Protein AF-A0A142WYZ5-F1 (afdb_monomer)

pLDDT: mean 75.84, std 21.43, range [36.25, 96.88]

Mean predicted aligned error: 14.14 Å

Structure (mmCIF, N/CA/C/O backbone):
data_AF-A0A142WYZ5-F1
#
_entry.id   AF-A0A142WYZ5-F1
#
loop_
_atom_site.group_PDB
_atom_site.id
_atom_site.type_symbol
_atom_site.label_atom_id
_atom_site.label_alt_id
_atom_site.label_comp_id
_atom_site.label_asym_id
_atom_site.label_entity_id
_atom_site.label_seq_id
_atom_site.pdbx_PDB_ins_code
_atom_site.Cartn_x
_atom_site.Cartn_y
_atom_site.Cartn_z
_atom_site.occupancy
_atom_site.B_iso_or_equiv
_atom_site.auth_seq_id
_atom_site.auth_comp_id
_atom_site.auth_asym_id
_atom_site.auth_atom_id
_atom_site.pdbx_PDB_model_num
ATOM 1 N N . MET A 1 1 ? 71.899 2.264 -66.867 1.00 44.34 1 MET A N 1
ATOM 2 C CA . MET A 1 1 ? 72.581 3.020 -65.804 1.00 44.34 1 MET A CA 1
ATOM 3 C C . MET A 1 1 ? 71.822 4.326 -65.781 1.00 44.34 1 MET A C 1
ATOM 5 O O . MET A 1 1 ? 71.888 5.017 -66.786 1.00 44.34 1 MET A O 1
ATOM 9 N N . ASP A 1 2 ? 70.842 4.535 -64.908 1.00 42.56 2 ASP A N 1
ATOM 10 C CA . ASP A 1 2 ? 70.776 4.281 -63.455 1.00 42.56 2 ASP A CA 1
ATOM 11 C C . ASP A 1 2 ? 69.413 3.627 -63.085 1.00 42.56 2 ASP A C 1
ATOM 13 O O . ASP A 1 2 ? 68.404 3.955 -63.703 1.00 42.56 2 ASP A O 1
ATOM 17 N N . ASP A 1 3 ? 69.328 2.502 -62.364 1.00 41.81 3 ASP A N 1
ATOM 18 C CA . ASP A 1 3 ? 69.507 2.235 -60.914 1.00 41.81 3 ASP A CA 1
ATOM 19 C C . ASP A 1 3 ? 68.288 2.620 -60.035 1.00 41.81 3 ASP A C 1
ATOM 21 O O . ASP A 1 3 ? 68.175 3.727 -59.517 1.00 41.81 3 ASP A O 1
ATOM 25 N N . GLU A 1 4 ? 67.377 1.651 -59.854 1.00 49.25 4 GLU A N 1
ATOM 26 C CA . GLU A 1 4 ? 66.694 1.401 -58.571 1.00 49.25 4 GLU A CA 1
ATOM 27 C C . GLU A 1 4 ? 67.664 0.587 -57.699 1.00 49.25 4 GLU A C 1
ATOM 29 O O . GLU A 1 4 ? 68.285 -0.340 -58.231 1.00 49.25 4 GLU A O 1
ATOM 34 N N . PRO A 1 5 ? 67.780 0.847 -56.379 1.00 50.38 5 PRO A N 1
ATOM 35 C CA . PRO A 1 5 ? 66.979 0.036 -55.446 1.00 50.38 5 PRO A CA 1
ATOM 36 C C . PRO A 1 5 ? 66.677 0.683 -54.072 1.00 50.38 5 PRO A C 1
ATOM 38 O O . PRO A 1 5 ? 67.358 1.597 -53.612 1.00 50.38 5 PRO A O 1
ATOM 41 N N . GLY A 1 6 ? 65.760 0.065 -53.315 1.00 38.69 6 GLY A N 1
ATOM 42 C CA . GLY A 1 6 ? 66.040 -0.193 -51.894 1.00 38.69 6 GLY A CA 1
ATOM 43 C C . GLY A 1 6 ? 65.015 0.288 -50.870 1.00 38.69 6 GLY A C 1
ATOM 44 O O . GLY A 1 6 ? 65.108 1.375 -50.309 1.00 38.69 6 GLY A O 1
ATOM 45 N N . THR A 1 7 ? 64.117 -0.624 -50.522 1.00 45.12 7 THR A N 1
ATOM 46 C CA . THR A 1 7 ? 63.280 -0.677 -49.321 1.00 45.12 7 THR A CA 1
ATOM 47 C C . THR A 1 7 ? 64.064 -0.382 -48.034 1.00 45.12 7 THR A C 1
ATOM 49 O O . THR A 1 7 ? 65.045 -1.065 -47.747 1.00 45.12 7 THR A O 1
ATOM 52 N N . ARG A 1 8 ? 63.570 0.533 -47.187 1.00 43.47 8 ARG A N 1
ATOM 53 C CA . ARG A 1 8 ? 63.836 0.536 -45.735 1.00 43.47 8 ARG A CA 1
ATOM 54 C C . ARG A 1 8 ? 62.662 1.134 -44.959 1.00 43.47 8 ARG A C 1
ATOM 56 O O . ARG A 1 8 ? 62.531 2.340 -44.795 1.00 43.47 8 ARG A O 1
ATOM 63 N N . THR A 1 9 ? 61.817 0.238 -44.469 1.00 49.19 9 THR A N 1
ATOM 64 C CA . THR A 1 9 ? 60.880 0.455 -43.366 1.00 49.19 9 THR A CA 1
ATOM 65 C C . THR A 1 9 ? 61.662 0.542 -42.051 1.00 49.19 9 THR A C 1
ATOM 67 O O . THR A 1 9 ? 62.479 -0.345 -41.797 1.00 49.19 9 THR A O 1
ATOM 70 N N . PRO A 1 10 ? 61.397 1.514 -41.166 1.00 46.28 10 PRO A N 1
ATOM 71 C CA . PRO A 1 10 ? 61.631 1.339 -39.744 1.00 46.28 10 PRO A CA 1
ATOM 72 C C . PRO A 1 10 ? 60.346 0.850 -39.065 1.00 46.28 10 PRO A C 1
ATOM 74 O O . PRO A 1 10 ? 59.264 1.415 -39.227 1.00 46.28 10 PRO A O 1
ATOM 77 N N . ALA A 1 11 ? 60.492 -0.255 -38.342 1.00 42.78 11 ALA A N 1
ATOM 78 C CA . ALA A 1 11 ? 59.472 -0.870 -37.516 1.00 42.78 11 ALA A CA 1
ATOM 79 C C . ALA A 1 11 ? 59.295 -0.127 -36.181 1.00 42.78 11 ALA A C 1
ATOM 81 O O . ALA A 1 11 ? 60.265 0.367 -35.619 1.00 42.78 11 ALA A O 1
ATOM 82 N N . ALA A 1 12 ? 58.048 -0.172 -35.702 1.00 46.56 12 ALA A N 1
ATOM 83 C CA . ALA A 1 12 ? 57.601 -0.254 -34.311 1.00 46.56 12 ALA A CA 1
ATOM 84 C C . ALA A 1 12 ? 58.156 0.747 -33.279 1.00 46.56 12 ALA A C 1
ATOM 86 O O . ALA A 1 12 ? 59.286 0.617 -32.831 1.00 46.56 12 ALA A O 1
ATOM 87 N N . ASP A 1 13 ? 57.260 1.571 -32.728 1.00 38.44 13 ASP A N 1
ATOM 88 C CA . ASP A 1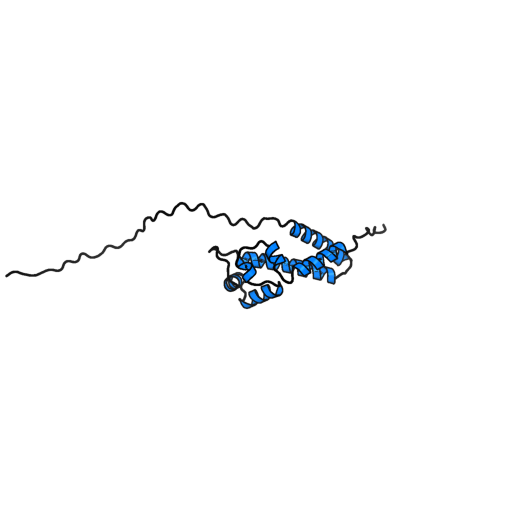 13 ? 57.039 1.534 -31.280 1.00 38.44 13 ASP A CA 1
ATOM 89 C C . ASP A 1 13 ? 55.575 1.870 -30.942 1.00 38.44 13 ASP A C 1
ATOM 91 O O . ASP A 1 13 ? 54.912 2.654 -31.624 1.00 38.44 13 ASP A O 1
ATOM 95 N N . ARG A 1 14 ? 55.044 1.177 -29.938 1.00 50.50 14 ARG A N 1
ATOM 96 C CA . ARG A 1 14 ? 53.673 1.254 -29.432 1.00 50.50 14 ARG A CA 1
ATOM 97 C C . ARG A 1 14 ? 53.744 2.008 -28.112 1.00 50.50 14 ARG A C 1
ATOM 99 O O . ARG A 1 14 ? 54.416 1.497 -27.232 1.00 50.50 14 ARG A O 1
ATOM 106 N N . LEU A 1 15 ? 52.944 3.052 -27.894 1.00 36.25 15 LEU A N 1
ATOM 107 C CA . LEU A 1 15 ? 52.151 3.174 -26.660 1.00 36.25 15 LEU A CA 1
ATOM 108 C C . LEU A 1 15 ? 51.226 4.393 -26.673 1.00 36.25 15 LEU A C 1
ATOM 110 O O . LEU A 1 15 ? 51.580 5.469 -27.142 1.00 36.25 15 LEU A O 1
ATOM 114 N N . SER A 1 16 ? 50.044 4.171 -26.102 1.00 37.47 16 SER A N 1
ATOM 115 C CA . SER A 1 16 ? 49.046 5.145 -25.674 1.00 37.47 16 SER A CA 1
ATOM 116 C C . SER A 1 16 ? 49.634 6.345 -24.936 1.00 37.47 16 SER A C 1
ATOM 118 O O . SER A 1 16 ? 50.555 6.181 -24.141 1.00 37.47 16 SER A O 1
ATOM 120 N N . THR A 1 17 ? 48.967 7.493 -25.031 1.00 39.56 17 THR A N 1
ATOM 121 C CA . THR A 1 17 ? 48.265 8.093 -23.881 1.00 39.56 17 THR A CA 1
ATOM 122 C C . THR A 1 17 ? 47.294 9.154 -24.389 1.00 39.56 17 THR A C 1
ATOM 124 O O . THR A 1 17 ? 47.652 10.028 -25.172 1.00 39.56 17 THR A O 1
ATOM 127 N N . MET A 1 18 ? 46.036 8.987 -23.982 1.00 44.38 18 MET A N 1
ATOM 128 C CA . MET A 1 18 ? 44.961 9.961 -24.107 1.00 44.38 18 MET A CA 1
ATOM 129 C C . MET A 1 18 ? 45.262 11.163 -23.207 1.00 44.38 18 MET A C 1
ATOM 131 O O . MET A 1 18 ? 45.490 10.982 -22.018 1.00 44.38 18 MET A O 1
ATOM 135 N N . GLU A 1 19 ? 45.180 12.360 -23.767 1.00 39.00 19 GLU A N 1
ATOM 136 C CA . GLU A 1 19 ? 45.010 13.645 -23.082 1.00 39.00 19 GLU A CA 1
ATOM 137 C C . GLU A 1 19 ? 44.337 14.569 -24.101 1.00 39.00 19 GLU A C 1
ATOM 139 O O . GLU A 1 19 ? 44.638 14.483 -25.288 1.00 39.00 19 GLU A O 1
ATOM 144 N N . SER A 1 20 ? 43.432 15.481 -23.799 1.00 42.41 20 SER A N 1
ATOM 145 C CA . SER A 1 20 ? 42.715 15.868 -22.591 1.00 42.41 20 SER A CA 1
ATOM 146 C C . SER A 1 20 ? 41.613 16.747 -23.186 1.00 42.41 20 SER A C 1
ATOM 148 O O . SER A 1 20 ? 41.882 17.889 -23.550 1.00 42.41 20 SER A O 1
ATOM 150 N N . ASP A 1 21 ? 40.428 16.184 -23.444 1.00 39.69 21 ASP A N 1
ATOM 151 C CA . ASP A 1 21 ? 39.284 17.006 -23.850 1.00 39.69 21 ASP A CA 1
ATOM 152 C C . ASP A 1 21 ? 38.688 17.607 -22.577 1.00 39.69 21 ASP A C 1
ATOM 154 O O . ASP A 1 21 ? 38.324 16.889 -21.640 1.00 39.69 21 ASP A O 1
ATOM 158 N N . ASP A 1 22 ? 38.724 18.933 -22.543 1.00 44.94 22 ASP A N 1
ATOM 159 C CA . ASP A 1 22 ? 38.331 19.841 -21.475 1.00 44.94 22 ASP A CA 1
ATOM 160 C C . ASP A 1 22 ? 36.871 19.586 -21.071 1.00 44.94 22 ASP A C 1
ATOM 162 O O . ASP A 1 22 ? 35.920 20.191 -21.567 1.00 44.94 22 ASP A O 1
ATOM 166 N N . ALA A 1 23 ? 36.676 18.619 -20.174 1.00 42.66 23 ALA A N 1
ATOM 167 C CA . ALA A 1 23 ? 35.405 18.390 -19.523 1.00 42.66 23 ALA A CA 1
ATOM 168 C C . ALA A 1 23 ? 35.168 19.560 -18.568 1.00 42.66 23 ALA A C 1
ATOM 170 O O . ALA A 1 23 ? 35.642 19.556 -17.429 1.00 42.66 23 ALA A O 1
ATOM 171 N N . ALA A 1 24 ? 34.435 20.560 -19.065 1.00 41.16 24 ALA A N 1
ATOM 172 C CA . ALA A 1 24 ? 33.795 21.596 -18.274 1.00 41.16 24 ALA A CA 1
ATOM 173 C C . ALA A 1 24 ? 33.360 21.008 -16.927 1.00 41.16 24 ALA A C 1
ATOM 175 O O . ALA A 1 24 ? 32.663 19.990 -16.904 1.00 41.16 24 ALA A O 1
ATOM 176 N N . LEU A 1 25 ? 33.816 21.628 -15.832 1.00 44.00 25 LEU A N 1
ATOM 177 C CA . LEU A 1 25 ? 33.463 21.277 -14.460 1.00 44.00 25 LEU A CA 1
ATOM 178 C C . LEU A 1 25 ? 31.938 21.193 -14.329 1.00 44.00 25 LEU A C 1
ATOM 180 O O . LEU A 1 25 ? 31.261 22.178 -14.042 1.00 44.00 25 LEU A O 1
ATOM 184 N N . ALA A 1 26 ? 31.399 19.999 -14.556 1.00 48.00 26 ALA A N 1
ATOM 185 C CA . ALA A 1 26 ? 30.045 19.666 -14.199 1.00 48.00 26 ALA A CA 1
ATOM 186 C C . ALA A 1 26 ? 30.009 19.707 -12.675 1.00 48.00 26 ALA A C 1
ATOM 188 O O . ALA A 1 26 ? 30.720 18.953 -12.005 1.00 48.00 26 ALA A O 1
ATOM 189 N N . GLU A 1 27 ? 29.218 20.638 -12.149 1.00 46.94 27 GLU A N 1
ATOM 190 C CA . GLU A 1 27 ? 28.888 20.718 -10.734 1.00 46.94 27 GLU A CA 1
ATOM 191 C C . GLU A 1 27 ? 28.599 19.309 -10.192 1.00 46.94 27 GLU A C 1
ATOM 193 O O . GLU A 1 27 ? 28.005 18.488 -10.910 1.00 46.94 27 GLU A O 1
ATOM 198 N N . PRO A 1 28 ? 29.032 18.985 -8.956 1.00 41.69 28 PRO A N 1
ATOM 199 C CA . PRO A 1 28 ? 28.786 17.671 -8.388 1.00 41.69 28 PRO A CA 1
ATOM 200 C C . PRO A 1 28 ? 27.290 17.382 -8.515 1.00 41.69 28 PRO A C 1
ATOM 202 O O . PRO A 1 28 ? 26.467 18.217 -8.127 1.00 41.69 28 PRO A O 1
ATOM 205 N N . PRO A 1 29 ? 26.912 16.246 -9.120 1.00 44.00 29 PRO A N 1
ATOM 206 C CA . PRO A 1 29 ? 25.524 16.010 -9.438 1.00 44.00 29 PRO A CA 1
ATOM 207 C C . PRO A 1 29 ? 24.728 16.019 -8.150 1.00 44.00 29 PRO A C 1
ATOM 209 O O . PRO A 1 29 ? 25.131 15.350 -7.198 1.00 44.00 29 PRO A O 1
ATOM 212 N N . ALA A 1 30 ? 23.620 16.766 -8.159 1.00 44.69 30 ALA A N 1
ATOM 213 C CA . ALA A 1 30 ? 22.656 16.815 -7.076 1.00 44.69 30 ALA A CA 1
ATOM 214 C C . ALA A 1 30 ? 22.539 15.423 -6.456 1.00 44.69 30 ALA A C 1
ATOM 216 O O . ALA A 1 30 ? 22.054 14.482 -7.094 1.00 44.69 30 ALA A O 1
ATOM 217 N N . THR A 1 31 ? 23.076 15.289 -5.240 1.00 38.50 31 THR A N 1
ATOM 218 C CA . THR A 1 31 ? 22.851 14.140 -4.379 1.00 38.50 31 THR A CA 1
ATOM 219 C C . THR A 1 31 ? 21.363 13.881 -4.469 1.00 38.50 31 THR A C 1
ATOM 221 O O . THR A 1 31 ? 20.584 14.781 -4.155 1.00 38.50 31 THR A O 1
ATOM 224 N N . PHE A 1 32 ? 20.968 12.715 -4.986 1.00 43.50 32 PHE A N 1
ATOM 225 C CA . PHE A 1 32 ? 19.581 12.280 -4.941 1.00 43.50 32 PHE A CA 1
ATOM 226 C C . PHE A 1 32 ? 19.241 12.274 -3.458 1.00 43.50 32 PHE A C 1
ATOM 228 O O . PHE A 1 32 ? 19.608 11.348 -2.730 1.00 43.50 32 PHE A O 1
ATOM 235 N N . ALA A 1 33 ? 18.666 13.378 -2.985 1.00 37.16 33 ALA A N 1
ATOM 236 C CA . ALA A 1 33 ? 18.223 13.472 -1.623 1.00 37.16 33 ALA A CA 1
ATOM 237 C C . ALA A 1 33 ? 17.284 12.275 -1.463 1.00 37.16 33 ALA A C 1
ATOM 239 O O . ALA A 1 33 ? 16.442 12.053 -2.349 1.00 37.16 33 ALA A O 1
ATOM 240 N N . PRO A 1 34 ? 17.429 11.454 -0.406 1.00 40.31 34 PRO A N 1
ATOM 241 C CA . PRO A 1 34 ? 16.350 10.542 -0.069 1.00 40.31 34 PRO A CA 1
ATOM 242 C C . PRO A 1 34 ? 15.079 11.386 -0.112 1.00 40.31 34 PRO A C 1
ATOM 244 O O . PRO A 1 34 ? 15.110 12.530 0.343 1.00 40.31 34 PRO A O 1
ATOM 247 N N . SER A 1 35 ? 14.012 10.892 -0.742 1.00 46.84 35 SER A N 1
ATOM 248 C CA . SER A 1 35 ? 12.714 11.560 -0.686 1.00 46.84 35 SER A CA 1
ATOM 249 C C . SER A 1 35 ? 12.303 11.599 0.791 1.00 46.84 35 SER A C 1
ATOM 251 O O . SER A 1 35 ? 11.733 10.653 1.332 1.00 46.84 35 SER A O 1
ATOM 253 N N . ALA A 1 36 ? 12.775 12.658 1.439 1.00 46.03 36 ALA A N 1
ATOM 254 C CA . ALA A 1 36 ? 12.696 13.039 2.835 1.00 46.03 36 ALA A CA 1
ATOM 255 C C . ALA A 1 36 ? 11.842 14.305 2.937 1.00 46.03 36 ALA A C 1
ATOM 257 O O . ALA A 1 36 ? 11.911 15.043 3.915 1.00 46.03 36 ALA A O 1
ATOM 258 N N . ALA A 1 37 ? 10.998 14.548 1.929 1.00 51.06 37 ALA A N 1
ATOM 259 C CA . ALA A 1 37 ? 9.707 15.117 2.232 1.00 51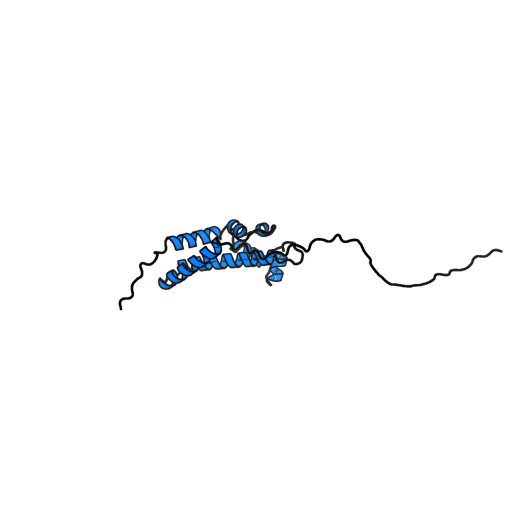.06 37 ALA A CA 1
ATOM 260 C C . ALA A 1 37 ? 9.023 14.068 3.113 1.00 51.06 37 ALA A C 1
ATOM 262 O O . ALA A 1 37 ? 8.493 13.079 2.609 1.00 51.06 37 ALA A O 1
ATOM 263 N N . ALA A 1 38 ? 9.165 14.221 4.433 1.00 56.81 38 ALA A N 1
ATOM 264 C CA . ALA A 1 38 ? 8.279 13.566 5.372 1.00 56.81 38 ALA A CA 1
ATOM 265 C C . ALA A 1 38 ? 6.869 13.856 4.865 1.00 56.81 38 ALA A C 1
ATOM 267 O O . ALA A 1 38 ? 6.533 15.009 4.595 1.00 56.81 38 ALA A O 1
ATOM 268 N N . GLU A 1 39 ? 6.100 12.812 4.607 1.00 73.81 39 GLU A N 1
ATOM 269 C CA . GLU A 1 39 ? 4.712 12.953 4.218 1.00 73.81 39 GLU A CA 1
ATOM 270 C C . GLU A 1 39 ? 3.922 12.938 5.520 1.00 73.81 39 GLU A C 1
ATOM 272 O O . GLU A 1 39 ? 3.582 11.857 5.992 1.00 73.81 39 GLU A O 1
ATOM 277 N N . PRO A 1 40 ? 3.657 14.100 6.152 1.00 81.50 40 PRO A N 1
ATOM 278 C CA . PRO A 1 40 ? 3.094 14.134 7.502 1.00 81.50 40 PRO A CA 1
ATOM 279 C C . PRO A 1 40 ? 1.749 13.409 7.568 1.00 81.50 40 PRO A C 1
ATOM 281 O O . PRO A 1 40 ? 1.416 12.802 8.578 1.00 81.50 40 PRO A O 1
ATOM 284 N N . TRP A 1 41 ? 1.001 13.410 6.461 1.00 85.56 41 TRP A N 1
ATOM 285 C CA . TRP A 1 41 ? -0.250 12.672 6.337 1.00 85.56 41 TRP A CA 1
ATOM 286 C C . TRP A 1 41 ? -0.063 11.154 6.474 1.00 85.56 41 TRP A C 1
ATOM 288 O O . TRP A 1 41 ? -0.962 10.487 6.980 1.00 85.56 41 TRP A O 1
ATOM 298 N N . LEU A 1 42 ? 1.070 10.609 6.019 1.00 87.38 42 LEU A N 1
ATOM 299 C CA . LEU A 1 42 ? 1.387 9.186 6.098 1.00 87.38 42 LEU A CA 1
ATOM 300 C C . LEU A 1 42 ? 1.748 8.809 7.534 1.00 87.38 42 LEU A C 1
ATOM 302 O O . LEU A 1 42 ? 1.239 7.812 8.035 1.00 87.38 42 LEU A O 1
ATOM 306 N N . ASP A 1 43 ? 2.557 9.628 8.205 1.00 87.25 43 ASP A N 1
ATOM 307 C CA . ASP A 1 43 ? 2.928 9.407 9.607 1.00 87.25 43 ASP A CA 1
ATOM 308 C C . ASP A 1 43 ? 1.694 9.448 10.519 1.00 87.25 43 ASP A C 1
ATOM 310 O O . ASP A 1 43 ? 1.506 8.557 11.351 1.00 87.25 43 ASP A O 1
ATOM 314 N N . THR A 1 44 ? 0.810 10.436 10.324 1.00 89.44 44 THR A N 1
ATOM 315 C CA . THR A 1 44 ? -0.478 10.502 11.029 1.00 89.44 44 THR A CA 1
ATOM 316 C C . THR A 1 44 ? -1.333 9.275 10.728 1.00 89.44 44 THR A C 1
ATOM 318 O O . THR A 1 44 ? -1.778 8.610 11.655 1.00 89.44 44 THR A O 1
ATOM 321 N N . LEU A 1 45 ? -1.503 8.915 9.449 1.00 90.81 45 LEU A N 1
ATOM 322 C CA . LEU A 1 45 ? -2.303 7.753 9.060 1.00 90.81 45 LEU A CA 1
ATOM 323 C C . LEU A 1 45 ? -1.788 6.461 9.701 1.00 90.81 45 LEU A C 1
ATOM 325 O O . LEU A 1 45 ? -2.591 5.676 10.195 1.00 90.81 45 LEU A O 1
ATOM 329 N N . LEU A 1 46 ? -0.476 6.224 9.691 1.00 91.88 46 LEU A N 1
ATOM 330 C CA . LEU A 1 46 ? 0.120 5.025 10.281 1.00 91.88 46 LEU A CA 1
ATOM 331 C C . LEU A 1 46 ? -0.028 5.011 11.805 1.00 91.88 46 LEU A C 1
ATOM 333 O O . LEU A 1 46 ? -0.352 3.969 12.367 1.00 91.88 46 LEU A O 1
ATOM 337 N N . THR A 1 47 ? 0.143 6.161 12.460 1.00 92.81 47 THR A N 1
ATOM 338 C CA . THR A 1 47 ? -0.051 6.294 13.913 1.00 92.81 47 THR A CA 1
ATOM 339 C C . THR A 1 47 ? -1.498 5.998 14.308 1.00 92.81 47 THR A C 1
ATOM 341 O O . THR A 1 47 ? -1.744 5.176 15.189 1.00 92.81 47 THR A O 1
ATOM 344 N N . ASP A 1 48 ? -2.462 6.609 13.617 1.00 91.81 48 ASP A N 1
ATOM 345 C CA . ASP A 1 48 ? -3.888 6.406 13.884 1.00 91.81 48 ASP A CA 1
ATOM 346 C C . ASP A 1 48 ? -4.318 4.968 13.562 1.00 91.81 48 ASP A C 1
ATOM 348 O O . ASP A 1 48 ? -5.121 4.376 14.283 1.00 91.81 48 ASP A O 1
ATOM 352 N N . SER A 1 49 ? -3.748 4.375 12.507 1.00 91.31 49 SER A N 1
ATOM 353 C CA . SER A 1 49 ? -4.002 2.979 12.137 1.00 91.31 49 SER A CA 1
ATOM 354 C C . SER A 1 49 ? -3.466 2.001 13.177 1.00 91.31 49 SER A C 1
ATOM 356 O O . SER A 1 49 ? -4.121 0.997 13.429 1.00 91.31 49 SER A O 1
ATOM 358 N N . GLN A 1 50 ? -2.321 2.291 13.805 1.00 93.56 50 GLN A N 1
ATOM 359 C CA . GLN A 1 50 ? -1.791 1.467 14.894 1.00 93.56 50 GLN A CA 1
ATOM 360 C C . GLN A 1 50 ? -2.713 1.513 16.117 1.00 93.56 50 GLN A C 1
ATOM 362 O O . GLN A 1 50 ? -3.055 0.476 16.676 1.00 93.56 50 GLN A O 1
ATOM 367 N N . ALA A 1 51 ? -3.172 2.707 16.503 1.00 91.50 51 ALA A N 1
ATOM 368 C CA . ALA A 1 51 ? -4.114 2.853 17.612 1.00 91.50 51 ALA A CA 1
ATOM 369 C C . ALA A 1 51 ? -5.453 2.150 17.324 1.00 91.50 51 ALA A C 1
ATOM 371 O O . ALA A 1 51 ? -6.047 1.535 18.212 1.00 91.50 51 ALA A O 1
ATOM 372 N N . LEU A 1 52 ? -5.931 2.225 16.078 1.00 92.62 52 LEU A N 1
ATOM 373 C CA . LEU A 1 52 ? -7.109 1.492 15.626 1.00 92.62 52 LEU A CA 1
ATOM 374 C C . LEU A 1 52 ? -6.892 -0.025 15.678 1.00 92.62 52 LEU A C 1
ATOM 376 O O . LEU A 1 52 ? -7.786 -0.736 16.127 1.00 92.62 52 LEU A O 1
ATOM 380 N N . GLU A 1 53 ? -5.736 -0.514 15.228 1.00 94.38 53 GLU A N 1
ATOM 381 C CA . GLU A 1 53 ? -5.385 -1.935 15.253 1.00 94.38 53 GLU A CA 1
ATOM 382 C C . GLU A 1 53 ? -5.436 -2.487 16.680 1.00 94.38 53 GLU A C 1
ATOM 384 O O . GLU A 1 53 ? -6.106 -3.492 16.912 1.00 94.38 53 GLU A O 1
ATOM 389 N N . ASP A 1 54 ? -4.819 -1.796 17.642 1.00 93.12 54 ASP A N 1
ATOM 390 C CA . ASP A 1 54 ? -4.833 -2.198 19.052 1.00 93.12 54 ASP A CA 1
ATOM 391 C C . ASP A 1 54 ? -6.275 -2.294 19.585 1.00 93.12 54 ASP A C 1
ATOM 393 O O . ASP A 1 54 ? -6.670 -3.298 20.183 1.00 93.12 54 ASP A O 1
ATOM 397 N N . MET A 1 55 ? -7.110 -1.287 19.294 1.00 90.81 55 MET A N 1
ATOM 398 C CA . MET A 1 55 ? -8.529 -1.302 19.671 1.00 90.81 55 MET A CA 1
ATOM 399 C C . MET A 1 55 ? -9.323 -2.421 18.984 1.00 90.81 55 MET A C 1
ATOM 401 O O . MET A 1 55 ? -10.255 -2.965 19.582 1.00 90.81 55 MET A O 1
ATOM 405 N N . ALA A 1 56 ? -9.011 -2.731 17.726 1.00 91.62 56 ALA A N 1
ATOM 406 C CA . ALA A 1 56 ? -9.678 -3.777 16.961 1.00 91.62 56 ALA A CA 1
ATOM 407 C C . ALA A 1 56 ? -9.319 -5.170 17.488 1.00 91.62 56 ALA A C 1
ATOM 409 O O . ALA A 1 56 ? -10.207 -6.007 17.664 1.00 91.62 56 ALA A O 1
ATOM 410 N N . ILE A 1 57 ? -8.047 -5.391 17.836 1.00 93.12 57 ILE A N 1
ATOM 411 C CA . ILE A 1 57 ? -7.571 -6.618 18.485 1.00 93.12 57 ILE A CA 1
ATOM 412 C C . ILE A 1 57 ? -8.276 -6.818 19.829 1.00 93.12 57 ILE A C 1
ATOM 414 O O . ILE A 1 57 ? -8.834 -7.891 20.065 1.00 93.12 57 ILE A O 1
ATOM 418 N N . ASP A 1 58 ? -8.332 -5.782 20.673 1.00 92.44 58 ASP A N 1
ATOM 419 C CA . ASP A 1 58 ? -8.995 -5.841 21.985 1.00 92.44 58 ASP A CA 1
ATOM 420 C C . ASP A 1 58 ? -10.484 -6.216 21.888 1.00 92.44 58 ASP A C 1
ATOM 422 O O . ASP A 1 58 ? -11.054 -6.809 22.809 1.00 92.44 58 ASP A O 1
ATOM 426 N N . ARG A 1 59 ? -11.129 -5.876 20.768 1.00 90.75 59 ARG A N 1
ATOM 427 C CA . ARG A 1 59 ? -12.548 -6.154 20.501 1.00 90.75 59 ARG A CA 1
ATOM 428 C C . ARG A 1 59 ? -12.790 -7.428 19.694 1.00 90.75 59 ARG A C 1
ATOM 430 O O . ARG A 1 59 ? -13.946 -7.821 19.545 1.00 90.75 59 ARG A O 1
ATOM 437 N N . GLY A 1 60 ? -11.738 -8.071 19.189 1.00 92.06 60 GLY A N 1
ATOM 438 C CA . GLY A 1 60 ? -11.844 -9.226 18.297 1.00 92.06 60 GLY A CA 1
ATOM 439 C C . GLY A 1 60 ? -12.410 -8.892 16.911 1.00 92.06 60 GLY A C 1
ATOM 440 O O . GLY A 1 60 ? -12.996 -9.763 16.269 1.00 92.06 60 GLY A O 1
ATOM 441 N N . ASP A 1 61 ? -12.265 -7.650 16.447 1.00 92.94 61 ASP A N 1
ATOM 442 C CA . ASP A 1 61 ? -12.705 -7.210 15.121 1.00 92.94 61 ASP A CA 1
ATOM 443 C C . ASP A 1 61 ? -11.643 -7.535 14.065 1.00 92.94 61 ASP A C 1
ATOM 445 O O . ASP A 1 61 ? -10.756 -6.741 13.743 1.00 92.94 61 ASP A O 1
ATOM 449 N N . VAL A 1 62 ? -11.735 -8.752 13.538 1.00 94.56 62 VAL A N 1
ATOM 450 C CA . VAL A 1 62 ? -10.790 -9.274 12.545 1.00 94.56 62 VAL A CA 1
ATOM 451 C C . VAL A 1 62 ? -10.846 -8.480 11.235 1.00 94.56 62 VAL A C 1
ATOM 453 O O . VAL A 1 62 ? -9.808 -8.269 10.613 1.00 94.56 62 VAL A O 1
ATOM 456 N N . GLU A 1 63 ? -12.019 -7.984 10.825 1.00 94.31 63 GLU A N 1
ATOM 457 C CA . GLU A 1 63 ? -12.160 -7.274 9.546 1.00 94.31 63 GLU A CA 1
ATOM 458 C C . GLU A 1 63 ? -11.443 -5.914 9.569 1.00 94.31 63 GLU A C 1
ATOM 460 O O . GLU A 1 63 ? -10.817 -5.510 8.578 1.00 94.31 63 GLU A O 1
ATOM 465 N N . ALA A 1 64 ? -11.505 -5.202 10.698 1.00 93.38 64 ALA A N 1
ATOM 466 C CA . ALA A 1 64 ? -10.766 -3.958 10.874 1.00 93.38 64 ALA A CA 1
ATOM 467 C C . ALA A 1 64 ? -9.249 -4.197 10.814 1.00 93.38 64 ALA A C 1
ATOM 469 O O . ALA A 1 64 ? -8.557 -3.497 10.071 1.00 93.38 64 ALA A O 1
ATOM 470 N N . VAL A 1 65 ? -8.747 -5.226 11.507 1.00 94.50 65 VAL A N 1
ATOM 471 C CA . VAL A 1 65 ? -7.322 -5.606 11.479 1.00 94.50 65 VAL A CA 1
ATOM 472 C C . VAL A 1 65 ? -6.872 -5.953 10.058 1.00 94.50 65 VAL A C 1
ATOM 474 O O . VAL A 1 65 ? -5.883 -5.406 9.570 1.00 94.50 65 VAL A O 1
ATOM 477 N N . GLU A 1 66 ? -7.629 -6.791 9.344 1.00 96.25 66 GLU A N 1
ATOM 478 C CA . GLU A 1 66 ? -7.320 -7.158 7.957 1.00 96.25 66 GLU A CA 1
ATOM 479 C C . GLU A 1 66 ? -7.292 -5.938 7.029 1.00 96.25 66 GLU A C 1
ATOM 481 O O . GLU A 1 66 ? -6.411 -5.819 6.173 1.00 96.25 66 GLU A O 1
ATOM 486 N N . SER A 1 67 ? -8.224 -4.999 7.216 1.00 95.88 67 SER A N 1
ATOM 487 C CA . SER A 1 67 ? -8.286 -3.768 6.422 1.00 95.88 67 SER A CA 1
ATOM 488 C C . SER A 1 67 ? -7.050 -2.885 6.645 1.00 95.88 67 SER A C 1
ATOM 490 O O . SER A 1 67 ? -6.505 -2.336 5.682 1.00 95.88 67 SER A O 1
ATOM 492 N N . ILE A 1 68 ? -6.575 -2.787 7.891 1.00 95.88 68 ILE A N 1
ATOM 493 C CA . ILE A 1 68 ? -5.358 -2.047 8.254 1.00 95.88 68 ILE A CA 1
ATOM 494 C C . ILE A 1 68 ? -4.128 -2.722 7.649 1.00 95.88 68 ILE A C 1
ATOM 496 O O . ILE A 1 68 ? -3.342 -2.068 6.960 1.00 95.88 68 ILE A O 1
ATOM 500 N N . HIS A 1 69 ? -3.977 -4.035 7.838 1.00 96.56 69 HIS A N 1
ATOM 501 C CA . HIS A 1 69 ? -2.841 -4.793 7.305 1.00 96.56 69 HIS A CA 1
ATOM 502 C C . HIS A 1 69 ? -2.765 -4.705 5.790 1.00 96.56 69 HIS A C 1
ATOM 504 O O . HIS A 1 69 ? -1.692 -4.447 5.243 1.00 96.56 69 HIS A O 1
ATOM 510 N N . ALA A 1 70 ? -3.897 -4.864 5.104 1.00 95.56 70 ALA A N 1
ATOM 511 C CA . ALA A 1 70 ? -3.954 -4.757 3.656 1.00 95.56 70 ALA A CA 1
ATOM 512 C C . ALA A 1 70 ? -3.470 -3.375 3.182 1.00 95.56 70 ALA A C 1
ATOM 514 O O . ALA A 1 70 ? -2.662 -3.293 2.253 1.00 95.56 70 ALA A O 1
ATOM 515 N N . MET A 1 71 ? -3.903 -2.296 3.847 1.00 96.88 71 MET A N 1
ATOM 516 C CA . MET A 1 71 ? -3.452 -0.938 3.538 1.00 96.88 71 MET A CA 1
ATOM 517 C C . MET A 1 71 ? -1.944 -0.767 3.786 1.00 96.88 71 MET A C 1
ATOM 519 O O . MET A 1 71 ? -1.226 -0.310 2.896 1.00 96.88 71 MET A O 1
ATOM 523 N N . VAL A 1 72 ? -1.444 -1.150 4.965 1.00 95.25 72 VAL A N 1
ATOM 524 C CA . VAL A 1 72 ? -0.026 -0.994 5.339 1.00 95.25 72 VAL A CA 1
ATOM 525 C C . VAL A 1 72 ? 0.881 -1.786 4.398 1.00 95.25 72 VAL A C 1
ATOM 527 O O . VAL A 1 72 ? 1.875 -1.255 3.896 1.00 95.25 72 VAL A O 1
ATOM 530 N N . ILE A 1 73 ? 0.520 -3.035 4.094 1.00 94.38 73 ILE A N 1
ATOM 531 C CA . ILE A 1 73 ? 1.260 -3.870 3.145 1.00 94.38 73 ILE A CA 1
ATOM 532 C C . ILE A 1 73 ? 1.296 -3.193 1.773 1.00 94.38 73 ILE A C 1
ATOM 534 O O . ILE A 1 73 ? 2.375 -3.088 1.189 1.00 94.38 73 ILE A O 1
ATOM 538 N N . ALA A 1 74 ? 0.167 -2.692 1.265 1.00 94.94 74 ALA A N 1
ATOM 539 C CA . ALA A 1 74 ? 0.131 -2.019 -0.031 1.00 94.94 74 ALA A CA 1
ATOM 540 C C . ALA A 1 74 ? 1.063 -0.792 -0.074 1.00 94.94 74 ALA A C 1
ATOM 542 O O . ALA A 1 74 ? 1.864 -0.661 -1.003 1.00 94.94 74 ALA A O 1
ATOM 543 N N . LEU A 1 75 ? 1.038 0.055 0.961 1.00 94.25 75 LEU A N 1
ATOM 544 C CA . LEU A 1 75 ? 1.913 1.230 1.079 1.00 94.25 75 LEU A CA 1
ATOM 545 C C . LEU A 1 75 ? 3.401 0.842 1.075 1.00 94.25 75 LEU A C 1
ATOM 547 O O . LEU A 1 75 ? 4.199 1.413 0.323 1.00 94.25 75 LEU A O 1
ATOM 551 N N 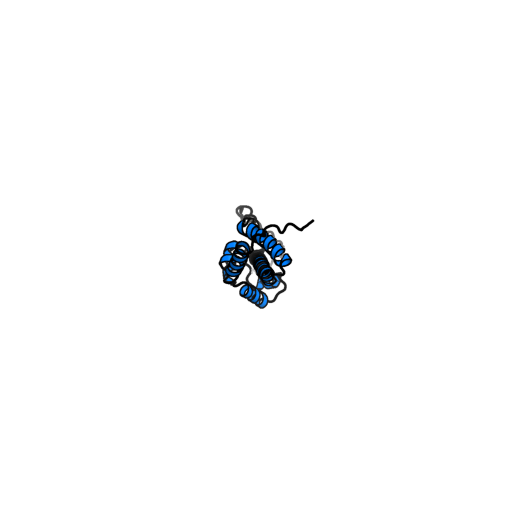. LEU A 1 76 ? 3.776 -0.178 1.852 1.00 92.69 76 LEU A N 1
ATOM 552 C CA . LEU A 1 76 ? 5.146 -0.695 1.885 1.00 92.69 76 LEU A CA 1
ATOM 553 C C . LEU A 1 76 ? 5.584 -1.244 0.523 1.00 92.69 76 LEU A C 1
ATOM 555 O O . LEU A 1 76 ? 6.714 -1.005 0.088 1.00 92.69 76 LEU A O 1
ATOM 559 N N . GLN A 1 77 ? 4.699 -1.957 -0.177 1.00 92.81 77 GLN A N 1
ATOM 560 C CA . GLN A 1 77 ? 5.001 -2.497 -1.499 1.00 92.81 77 GLN A CA 1
ATOM 561 C C . GLN A 1 77 ? 5.199 -1.395 -2.545 1.00 92.81 77 GLN A C 1
ATOM 563 O O . GLN A 1 77 ? 6.140 -1.492 -3.336 1.00 92.81 77 GLN A O 1
ATOM 568 N N . VAL A 1 78 ? 4.390 -0.328 -2.528 1.00 93.44 78 VAL A N 1
ATOM 569 C CA . VAL A 1 78 ? 4.609 0.832 -3.408 1.00 93.44 78 VAL A CA 1
ATOM 570 C C . VAL A 1 78 ? 5.957 1.480 -3.118 1.00 93.44 78 VAL A C 1
ATOM 572 O O . VAL A 1 78 ? 6.708 1.753 -4.053 1.00 93.44 78 VAL A O 1
ATOM 575 N N . ARG A 1 79 ? 6.315 1.671 -1.841 1.00 90.44 79 ARG A N 1
ATOM 576 C CA . ARG A 1 79 ? 7.590 2.303 -1.467 1.00 90.44 79 ARG A CA 1
ATOM 577 C C . ARG A 1 79 ? 8.778 1.462 -1.920 1.00 90.44 79 ARG A C 1
ATOM 579 O O . ARG A 1 79 ? 9.758 1.998 -2.434 1.00 90.44 79 ARG A O 1
ATOM 586 N N . GLN A 1 80 ? 8.685 0.140 -1.768 1.00 89.75 80 GLN A N 1
ATOM 587 C CA . GLN A 1 80 ? 9.681 -0.784 -2.304 1.00 89.75 80 GLN A CA 1
ATOM 588 C C . GLN A 1 80 ? 9.805 -0.635 -3.821 1.00 89.75 80 GLN A C 1
ATOM 590 O O . GLN A 1 80 ? 10.906 -0.394 -4.307 1.00 89.75 80 GLN A O 1
ATOM 595 N N . LEU A 1 81 ? 8.700 -0.732 -4.568 1.00 89.75 81 LEU A N 1
ATOM 596 C CA . LEU A 1 81 ? 8.720 -0.611 -6.028 1.00 89.75 81 LEU A CA 1
ATOM 597 C C . LEU A 1 81 ? 9.304 0.730 -6.475 1.00 89.75 81 LEU A C 1
ATOM 599 O O . LEU A 1 81 ? 10.212 0.733 -7.297 1.00 89.75 81 LEU A O 1
ATOM 603 N N . GLN A 1 82 ? 8.869 1.845 -5.888 1.00 89.38 82 GLN A N 1
ATOM 604 C CA . GLN A 1 82 ? 9.418 3.173 -6.170 1.00 89.38 82 GLN A CA 1
ATOM 605 C C . GLN A 1 82 ? 10.941 3.201 -5.984 1.00 89.38 82 GLN A C 1
ATOM 607 O O . GLN A 1 82 ? 11.662 3.683 -6.856 1.00 89.38 82 GLN A O 1
ATOM 612 N N . ASN A 1 83 ? 11.445 2.625 -4.888 1.00 87.06 83 ASN A N 1
ATOM 613 C CA . ASN A 1 83 ? 12.882 2.526 -4.655 1.00 87.06 83 ASN A CA 1
ATOM 614 C C . ASN A 1 83 ? 13.583 1.705 -5.746 1.00 87.06 83 ASN A C 1
ATOM 616 O O . ASN A 1 83 ? 14.611 2.148 -6.241 1.00 87.06 83 ASN A O 1
ATOM 620 N N . TYR A 1 84 ? 13.057 0.545 -6.146 1.00 86.62 84 TYR A N 1
ATOM 621 C CA . TYR A 1 84 ? 13.683 -0.290 -7.184 1.00 86.62 84 TYR A CA 1
ATOM 622 C C . TYR A 1 84 ? 13.647 0.367 -8.569 1.00 86.62 84 TYR A C 1
ATOM 624 O O . TYR A 1 84 ? 14.659 0.408 -9.264 1.00 86.62 84 TYR A O 1
ATOM 632 N N . PHE A 1 85 ? 12.515 0.963 -8.950 1.00 85.75 85 PHE A N 1
ATOM 633 C CA . PHE A 1 85 ? 12.380 1.683 -10.217 1.00 85.75 85 PHE A CA 1
ATOM 634 C C . PHE A 1 85 ? 13.340 2.884 -10.311 1.00 85.75 85 PHE A C 1
ATOM 636 O O . PHE A 1 85 ? 13.814 3.196 -11.406 1.00 85.75 85 PHE A O 1
ATOM 643 N N . HIS A 1 86 ? 13.667 3.530 -9.183 1.00 80.31 86 HIS A N 1
ATOM 644 C CA . HIS A 1 86 ? 14.512 4.731 -9.143 1.00 80.31 86 HIS A CA 1
ATOM 645 C C . HIS A 1 86 ? 15.977 4.488 -8.724 1.00 80.31 86 HIS A C 1
ATOM 647 O O . HIS A 1 86 ? 16.817 5.359 -8.943 1.00 80.31 86 HIS A O 1
ATOM 653 N N . ARG A 1 87 ? 16.339 3.320 -8.173 1.00 71.19 87 ARG A N 1
ATOM 654 C CA . ARG A 1 87 ? 17.718 2.978 -7.747 1.00 71.19 87 ARG A CA 1
ATOM 655 C C . ARG A 1 87 ? 18.635 2.533 -8.899 1.00 71.19 87 ARG A C 1
ATOM 657 O O . ARG A 1 87 ? 19.454 1.629 -8.732 1.00 71.19 87 ARG A O 1
ATOM 664 N N . SER A 1 88 ? 18.540 3.160 -10.073 1.00 60.72 88 SER A N 1
ATOM 665 C CA . SER A 1 88 ? 19.446 2.832 -11.180 1.00 60.72 88 SER A CA 1
ATOM 666 C C . SER A 1 88 ? 20.768 3.604 -11.097 1.00 60.72 88 SER A C 1
ATOM 668 O O . SER A 1 88 ? 20.739 4.837 -11.044 1.00 60.72 88 SER A O 1
ATOM 670 N N . PRO A 1 89 ? 21.933 2.931 -11.183 1.00 54.03 89 PRO A N 1
ATOM 671 C CA . PRO A 1 89 ? 23.235 3.604 -11.221 1.00 54.03 89 PRO A CA 1
ATOM 672 C C . PRO A 1 89 ? 23.405 4.519 -12.448 1.00 54.03 89 PRO A C 1
ATOM 674 O O . PRO A 1 89 ? 24.154 5.489 -12.391 1.00 54.03 89 PRO A O 1
ATOM 677 N N . SER A 1 90 ? 22.667 4.270 -13.535 1.00 58.28 90 SER A N 1
ATOM 678 C CA . SER A 1 90 ? 22.681 5.070 -14.770 1.00 58.28 90 SER A CA 1
ATOM 679 C C . SER A 1 90 ? 21.766 6.306 -14.746 1.00 58.28 90 SER A C 1
ATOM 681 O O . SER A 1 90 ? 21.620 6.963 -15.774 1.00 58.28 90 SER A O 1
ATOM 683 N N . ARG A 1 91 ? 21.088 6.606 -13.623 1.00 55.47 91 ARG A N 1
ATOM 684 C CA . ARG A 1 91 ? 20.001 7.613 -13.505 1.00 55.47 91 ARG A CA 1
ATOM 685 C C . ARG A 1 91 ? 18.801 7.411 -14.440 1.00 55.47 91 ARG A C 1
ATOM 687 O O . ARG A 1 91 ? 17.885 8.228 -14.437 1.00 55.47 91 ARG A O 1
ATOM 694 N N . SER A 1 92 ? 18.764 6.327 -15.212 1.00 62.09 92 SER A N 1
ATOM 695 C CA . SER A 1 92 ? 17.593 5.946 -15.999 1.00 62.09 92 SER A CA 1
ATOM 696 C C . SER A 1 92 ? 16.642 5.123 -15.142 1.00 62.09 92 SER A C 1
ATOM 698 O O . SER A 1 92 ? 17.074 4.183 -14.483 1.00 62.09 92 SER A O 1
ATOM 700 N N . ILE A 1 93 ? 15.347 5.401 -15.203 1.00 64.50 93 ILE A N 1
ATOM 701 C CA . ILE A 1 93 ? 14.333 4.566 -14.552 1.00 64.50 93 ILE A CA 1
ATOM 702 C C . ILE A 1 93 ? 14.440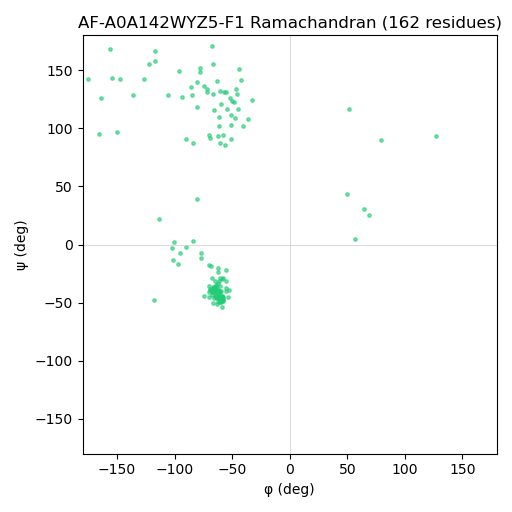 3.131 -15.065 1.00 64.50 93 ILE A C 1
ATOM 704 O O . ILE A 1 93 ? 14.503 2.894 -16.275 1.00 64.50 93 ILE A O 1
ATOM 708 N N . GLN A 1 94 ? 14.468 2.166 -14.147 1.00 70.12 94 GLN A N 1
ATOM 709 C CA . GLN A 1 94 ? 14.525 0.763 -14.536 1.00 70.12 94 GLN A CA 1
ATOM 710 C C . GLN A 1 94 ? 13.182 0.328 -15.110 1.00 70.12 94 GLN A C 1
ATOM 712 O O . GLN A 1 94 ? 12.135 0.547 -14.519 1.00 70.12 94 GLN A O 1
ATOM 717 N N . GLY A 1 95 ? 13.187 -0.336 -16.264 1.00 83.25 95 GLY A N 1
ATOM 718 C CA . GLY A 1 95 ? 11.994 -1.049 -16.710 1.00 83.25 95 GLY A CA 1
ATOM 719 C C . GLY A 1 95 ? 11.690 -2.250 -15.796 1.00 83.25 95 GLY A C 1
ATOM 720 O O . GLY A 1 95 ? 12.553 -2.679 -15.027 1.00 83.25 95 GLY A O 1
ATOM 721 N N . PRO A 1 96 ? 10.527 -2.908 -15.956 1.00 83.25 96 PRO A N 1
ATOM 722 C CA . PRO A 1 96 ? 10.150 -4.091 -15.169 1.00 83.25 96 PRO A CA 1
ATOM 723 C C . PRO A 1 96 ? 11.164 -5.241 -15.214 1.00 83.25 96 PRO A C 1
ATOM 725 O O . PRO A 1 96 ? 11.161 -6.090 -14.336 1.00 83.25 96 PRO A O 1
ATOM 728 N N . GLY A 1 97 ? 12.015 -5.291 -16.248 1.00 83.06 97 GLY A N 1
ATOM 729 C CA . GLY A 1 97 ? 13.112 -6.260 -16.334 1.00 83.06 97 GLY A CA 1
ATOM 730 C C . GLY A 1 97 ? 14.236 -5.990 -15.329 1.00 83.06 97 GLY A C 1
ATOM 731 O O . GLY A 1 97 ? 14.648 -6.918 -14.648 1.00 83.06 97 GLY A O 1
ATOM 732 N N . GLY A 1 98 ? 14.671 -4.733 -15.185 1.00 83.88 98 GLY A N 1
ATOM 733 C CA . GLY A 1 98 ? 15.714 -4.367 -14.216 1.00 83.88 98 GLY A CA 1
ATOM 734 C C . GLY A 1 98 ? 15.235 -4.535 -12.774 1.00 83.88 98 GLY A C 1
ATOM 735 O O . GLY A 1 98 ? 15.926 -5.120 -11.948 1.00 83.88 98 GLY A O 1
ATOM 736 N N . VAL A 1 99 ? 13.983 -4.152 -12.506 1.00 85.44 99 VAL A N 1
ATOM 737 C CA . VAL A 1 99 ? 13.353 -4.369 -11.193 1.00 85.44 99 VAL A CA 1
ATOM 738 C C . VAL A 1 99 ? 13.237 -5.861 -10.863 1.00 85.44 99 VAL A C 1
ATOM 740 O O . VAL A 1 99 ? 13.457 -6.259 -9.721 1.00 85.44 99 VAL A O 1
ATOM 743 N N . ALA A 1 100 ? 12.910 -6.698 -11.852 1.00 86.88 100 ALA A N 1
ATOM 744 C CA . ALA A 1 100 ? 12.824 -8.145 -11.671 1.00 86.88 100 ALA A CA 1
ATOM 745 C C . ALA A 1 100 ? 14.179 -8.758 -11.286 1.00 86.88 100 ALA A C 1
ATOM 747 O O . ALA A 1 100 ? 14.235 -9.567 -10.364 1.00 86.88 100 ALA A O 1
ATOM 748 N N . GLU A 1 101 ? 15.263 -8.325 -11.931 1.00 85.75 101 GLU A N 1
ATOM 749 C CA . GLU A 1 101 ? 16.627 -8.759 -11.617 1.00 85.75 101 GLU A CA 1
ATOM 750 C C . GLU A 1 101 ? 17.030 -8.379 -10.184 1.00 85.75 101 GLU A C 1
ATOM 752 O O . GLU A 1 101 ? 17.492 -9.229 -9.426 1.00 85.75 101 GLU A O 1
ATOM 757 N N . GLN A 1 102 ? 16.759 -7.138 -9.762 1.00 83.88 102 GLN A N 1
ATOM 758 C CA . GLN A 1 102 ? 17.073 -6.673 -8.403 1.00 83.88 102 GLN A CA 1
ATOM 759 C C . GLN A 1 102 ? 16.285 -7.401 -7.309 1.00 83.88 102 GLN A C 1
ATOM 761 O O . GLN A 1 102 ? 16.772 -7.557 -6.190 1.00 83.88 102 GLN A O 1
ATOM 766 N N . LEU A 1 103 ? 15.061 -7.827 -7.619 1.00 83.31 103 LEU A N 1
ATOM 767 C CA . LEU A 1 103 ? 14.192 -8.542 -6.691 1.00 83.31 103 LEU A CA 1
ATOM 768 C C . LEU A 1 103 ? 14.354 -10.068 -6.748 1.00 83.31 103 LEU A C 1
ATOM 770 O O . LEU A 1 103 ? 13.688 -10.759 -5.980 1.00 83.31 103 LEU A O 1
ATOM 774 N N . ASN A 1 104 ? 15.201 -10.598 -7.639 1.00 87.62 104 ASN A N 1
ATOM 775 C CA . ASN A 1 104 ? 15.266 -12.027 -7.962 1.00 87.62 104 ASN A CA 1
ATOM 776 C C . ASN A 1 104 ? 13.874 -12.618 -8.281 1.00 87.62 104 ASN A C 1
ATOM 778 O O . ASN A 1 104 ? 13.478 -13.681 -7.801 1.00 87.62 104 ASN A O 1
ATOM 782 N N . LEU A 1 105 ? 13.097 -11.875 -9.069 1.00 88.88 105 LEU A N 1
ATOM 783 C CA . LEU A 1 105 ? 11.749 -12.223 -9.501 1.00 88.88 105 LEU A CA 1
ATOM 784 C C . LEU A 1 105 ? 11.698 -12.379 -11.018 1.00 88.88 105 LEU A C 1
ATOM 786 O O . LEU A 1 105 ? 12.577 -11.946 -11.757 1.00 88.88 105 LEU A O 1
ATOM 790 N N . THR A 1 106 ? 10.605 -12.954 -11.515 1.00 91.75 106 THR A N 1
ATOM 791 C CA . THR A 1 106 ? 10.308 -12.886 -12.948 1.00 91.75 106 THR A CA 1
ATOM 792 C C . THR A 1 106 ? 9.724 -11.520 -13.302 1.00 91.75 106 THR A C 1
ATOM 794 O O . THR A 1 106 ? 9.014 -10.898 -12.509 1.00 91.75 106 THR A O 1
ATOM 797 N N . ARG A 1 107 ? 9.925 -11.077 -14.548 1.00 90.06 107 ARG A N 1
ATOM 798 C CA . ARG A 1 107 ? 9.274 -9.868 -15.081 1.00 90.06 107 ARG A CA 1
ATOM 799 C C . ARG A 1 107 ? 7.751 -9.900 -14.904 1.00 90.06 107 ARG A C 1
ATOM 801 O O . ARG A 1 107 ? 7.143 -8.887 -14.580 1.00 90.06 107 ARG A O 1
ATOM 808 N N . ASN A 1 108 ? 7.144 -11.074 -15.091 1.00 92.88 108 ASN A N 1
ATOM 809 C CA . ASN A 1 108 ? 5.709 -11.278 -14.904 1.00 92.88 108 ASN A CA 1
ATOM 810 C C . ASN A 1 108 ? 5.279 -11.072 -13.443 1.00 92.88 108 ASN A C 1
ATOM 812 O O . ASN A 1 108 ? 4.231 -10.492 -13.189 1.00 92.88 108 ASN A O 1
ATOM 816 N N . ALA A 1 109 ? 6.098 -11.496 -12.476 1.00 91.94 109 ALA A N 1
ATOM 817 C CA . ALA A 1 109 ? 5.821 -11.252 -11.064 1.00 91.94 109 ALA A CA 1
ATOM 818 C C . ALA A 1 109 ? 5.828 -9.751 -10.724 1.00 91.94 109 ALA A C 1
ATOM 820 O O . ALA A 1 109 ? 4.994 -9.311 -9.936 1.00 91.94 109 ALA A O 1
ATOM 821 N N . VAL A 1 110 ? 6.693 -8.950 -11.361 1.00 91.19 110 VAL A N 1
ATOM 822 C CA . VAL A 1 110 ? 6.671 -7.481 -11.211 1.00 91.19 110 VAL A CA 1
ATOM 823 C C . VAL A 1 110 ? 5.364 -6.894 -11.749 1.00 91.19 110 VAL A C 1
ATOM 825 O O . VAL A 1 110 ? 4.738 -6.091 -11.063 1.00 91.19 110 VAL A O 1
ATOM 828 N N . TYR A 1 111 ? 4.906 -7.328 -12.930 1.00 93.38 111 TYR A N 1
ATOM 829 C CA . TYR A 1 111 ? 3.617 -6.887 -13.478 1.00 93.38 111 TYR A CA 1
ATOM 830 C C . TYR A 1 111 ? 2.436 -7.262 -12.581 1.00 93.38 111 TYR A C 1
ATOM 832 O O . TYR A 1 111 ? 1.615 -6.401 -12.288 1.00 93.38 111 TYR A O 1
ATOM 840 N N . LYS A 1 112 ? 2.389 -8.499 -12.072 1.00 94.12 112 LYS A N 1
ATOM 841 C CA . LYS A 1 112 ? 1.348 -8.926 -11.124 1.00 94.12 112 LYS A CA 1
ATOM 842 C C . LYS A 1 112 ? 1.349 -8.103 -9.840 1.00 94.12 112 LYS A C 1
ATOM 844 O O . LYS A 1 112 ? 0.293 -7.829 -9.284 1.00 94.12 112 LYS A O 1
ATOM 849 N N . ARG A 1 113 ? 2.527 -7.700 -9.357 1.00 93.31 113 ARG A N 1
ATOM 850 C CA . ARG A 1 113 ? 2.639 -6.854 -8.163 1.00 93.31 113 ARG A CA 1
ATOM 851 C C . ARG A 1 113 ? 2.124 -5.441 -8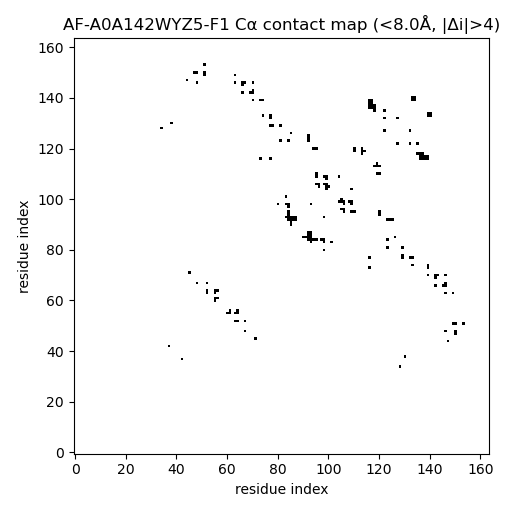.421 1.00 93.31 113 ARG A C 1
ATOM 853 O O . ARG A 1 113 ? 1.465 -4.879 -7.561 1.00 93.31 113 ARG A O 1
ATOM 860 N N . LEU A 1 114 ? 2.390 -4.888 -9.603 1.00 94.25 114 LEU A N 1
ATOM 861 C CA . LEU A 1 114 ? 1.821 -3.608 -10.027 1.00 94.25 114 LEU A CA 1
ATOM 862 C C . LEU A 1 114 ? 0.293 -3.694 -10.144 1.00 94.25 114 LEU A C 1
ATOM 864 O O . LEU A 1 114 ? -0.402 -2.851 -9.587 1.00 94.25 114 LEU A O 1
ATOM 868 N N . GLU A 1 115 ? -0.222 -4.749 -10.776 1.00 95.19 115 GLU A N 1
ATOM 869 C CA . GLU A 1 115 ? -1.658 -5.014 -10.914 1.00 95.19 115 GLU A CA 1
ATOM 870 C C . GLU A 1 115 ? -2.357 -5.143 -9.552 1.00 95.19 115 GLU A C 1
ATOM 872 O O . GLU A 1 115 ? -3.365 -4.482 -9.316 1.00 95.19 115 GLU A O 1
ATOM 877 N N . ALA A 1 116 ? -1.778 -5.906 -8.618 1.00 94.06 116 ALA A N 1
ATOM 878 C CA . ALA A 1 116 ? -2.297 -6.062 -7.256 1.00 94.06 116 ALA A CA 1
ATOM 879 C C . ALA A 1 116 ? -2.327 -4.748 -6.455 1.00 94.06 116 ALA A C 1
ATOM 881 O O . ALA A 1 116 ? -3.053 -4.640 -5.470 1.00 94.06 116 ALA A O 1
ATOM 882 N N . LEU A 1 117 ? -1.546 -3.750 -6.874 1.00 95.38 117 LEU A N 1
ATOM 883 C CA . LEU A 1 117 ? -1.522 -2.410 -6.294 1.00 95.38 117 LEU A CA 1
ATOM 884 C C . LEU A 1 117 ? -2.331 -1.402 -7.118 1.00 95.38 117 LEU A C 1
ATOM 886 O O . LEU A 1 117 ? -2.340 -0.224 -6.774 1.00 95.38 117 LEU A O 1
ATOM 890 N N . GLY A 1 118 ? -2.988 -1.817 -8.205 1.00 95.69 118 GLY A N 1
ATOM 891 C CA . GLY A 1 118 ? -3.721 -0.918 -9.098 1.00 95.69 118 GLY A CA 1
ATOM 892 C C . GLY A 1 118 ? -2.819 0.092 -9.809 1.00 95.69 118 GLY A C 1
ATOM 893 O O . GLY A 1 118 ? -3.233 1.222 -10.051 1.00 95.69 118 GLY A O 1
ATOM 894 N N . LEU A 1 119 ? -1.564 -0.278 -10.074 1.00 95.25 119 LEU A N 1
ATOM 895 C CA . LEU A 1 119 ? -0.547 0.576 -10.678 1.00 95.25 119 LEU A CA 1
ATOM 896 C C . LEU A 1 119 ? -0.090 0.034 -12.032 1.00 95.25 119 LEU A C 1
ATOM 898 O O . LEU A 1 119 ? -0.153 -1.156 -12.324 1.00 95.25 119 LEU A O 1
ATOM 902 N N . GLU A 1 120 ? 0.455 0.931 -12.847 1.00 92.62 120 GLU A N 1
ATOM 903 C CA . GLU A 1 120 ? 1.040 0.618 -14.142 1.00 92.62 120 GLU A CA 1
ATOM 904 C C . GLU A 1 120 ? 2.498 1.076 -14.193 1.00 92.62 120 GLU A C 1
ATOM 906 O O . GLU A 1 120 ? 2.895 2.048 -13.552 1.00 92.62 120 GLU A O 1
ATOM 911 N N . VAL A 1 121 ? 3.296 0.440 -15.053 1.00 89.12 121 VAL A N 1
ATOM 912 C CA . VAL A 1 121 ? 4.705 0.815 -15.281 1.00 89.12 121 VAL A CA 1
ATOM 913 C C . VAL A 1 121 ? 4.848 2.287 -15.680 1.00 89.12 121 VAL A C 1
ATOM 915 O O . VAL A 1 121 ? 5.844 2.924 -15.347 1.00 89.12 121 VAL A O 1
ATOM 918 N N . LYS A 1 122 ? 3.855 2.851 -16.383 1.00 88.75 122 LYS A N 1
ATOM 919 C CA . LYS A 1 122 ? 3.868 4.260 -16.800 1.00 88.75 122 LYS A CA 1
ATOM 920 C C . LYS A 1 122 ? 3.929 5.230 -15.613 1.00 88.75 122 LYS A C 1
ATOM 922 O O . LYS A 1 122 ? 4.524 6.288 -15.769 1.00 88.75 122 LYS A O 1
ATOM 927 N N . HIS A 1 123 ? 3.402 4.849 -14.445 1.00 88.44 123 HIS A N 1
ATOM 928 C CA . HIS A 1 123 ? 3.443 5.669 -13.227 1.00 88.44 123 HIS A CA 1
ATOM 929 C C . HIS A 1 123 ? 4.864 5.810 -12.665 1.00 88.44 123 HIS A C 1
ATOM 931 O O . HIS A 1 123 ? 5.145 6.742 -11.930 1.00 88.44 123 HIS A O 1
ATOM 937 N N . PHE A 1 124 ? 5.783 4.926 -13.061 1.00 86.44 124 PHE A N 1
ATOM 938 C CA . PHE A 1 124 ? 7.179 4.964 -12.632 1.00 86.44 124 PHE A CA 1
ATOM 939 C C . PHE A 1 124 ? 8.112 5.546 -13.696 1.00 86.44 124 PHE A C 1
ATOM 941 O O . PHE A 1 124 ? 9.297 5.660 -13.429 1.00 86.44 124 PHE A O 1
ATOM 948 N N . ARG A 1 125 ? 7.618 5.903 -14.899 1.00 78.12 125 ARG A N 1
ATOM 949 C CA . ARG A 1 125 ? 8.434 6.436 -16.019 1.00 78.12 125 ARG A CA 1
ATOM 950 C C . ARG A 1 125 ? 8.979 7.840 -15.790 1.00 78.12 125 ARG A C 1
ATOM 952 O O . ARG A 1 125 ? 9.894 8.244 -16.501 1.00 78.12 125 ARG A O 1
ATOM 959 N N . VAL A 1 126 ? 8.415 8.565 -14.838 1.00 76.31 126 VAL A N 1
ATOM 960 C CA . VAL A 1 126 ? 8.913 9.853 -14.366 1.00 76.31 126 VAL A CA 1
ATOM 961 C C . VAL A 1 126 ? 9.056 9.722 -12.853 1.00 76.31 126 VAL A C 1
ATOM 963 O O . VAL A 1 126 ? 8.215 9.052 -12.249 1.00 76.31 126 VAL A O 1
ATOM 966 N N . PRO A 1 127 ? 10.087 10.314 -12.225 1.00 74.94 127 PRO A N 1
ATOM 967 C CA . PRO A 1 127 ? 10.199 10.297 -10.777 1.00 74.94 127 PRO A CA 1
ATOM 968 C C . PRO A 1 127 ? 8.994 11.010 -10.153 1.00 74.94 127 PRO A C 1
ATOM 970 O O . PRO A 1 127 ? 8.926 12.234 -10.163 1.00 74.94 127 PRO A O 1
ATOM 973 N N . MET A 1 128 ? 8.037 10.234 -9.650 1.00 80.94 128 MET A N 1
ATOM 974 C CA . MET A 1 128 ? 6.889 10.736 -8.895 1.00 80.94 128 MET A CA 1
ATOM 975 C C . MET A 1 128 ? 7.163 10.652 -7.398 1.00 80.94 128 MET A C 1
ATOM 977 O O . MET A 1 128 ? 7.857 9.738 -6.925 1.00 80.94 128 MET A O 1
ATOM 981 N N . HIS A 1 129 ? 6.579 11.583 -6.648 1.00 85.56 129 HIS A N 1
ATOM 982 C CA . HIS A 1 129 ? 6.533 11.503 -5.194 1.00 85.56 129 HIS A CA 1
ATOM 983 C C . HIS A 1 129 ? 5.663 10.322 -4.750 1.00 85.56 129 HIS A C 1
ATOM 985 O O . HIS A 1 129 ? 4.795 9.846 -5.482 1.00 85.56 129 HIS A O 1
ATOM 991 N N . PHE A 1 130 ? 5.905 9.809 -3.541 1.00 88.31 130 PHE A N 1
ATOM 992 C CA . PHE A 1 130 ? 5.186 8.631 -3.052 1.00 88.31 130 PHE A CA 1
ATOM 993 C C . PHE A 1 130 ? 3.672 8.879 -2.987 1.00 88.31 130 PHE A C 1
ATOM 995 O O . PHE A 1 130 ? 2.919 8.087 -3.545 1.00 88.31 130 PHE A O 1
ATOM 1002 N N . GLY A 1 131 ? 3.223 10.012 -2.443 1.00 88.69 131 GLY A N 1
ATOM 1003 C CA . GLY A 1 131 ? 1.812 10.397 -2.441 1.00 88.69 131 GLY A CA 1
ATOM 1004 C C . GLY A 1 131 ? 1.170 10.441 -3.830 1.00 88.69 131 GLY A C 1
ATOM 1005 O O . GLY A 1 131 ? 0.038 9.994 -3.982 1.00 88.69 131 GLY A O 1
ATOM 1006 N N . GLU A 1 132 ? 1.887 10.882 -4.867 1.00 89.88 132 GLU A N 1
ATOM 1007 C CA . GLU A 1 132 ? 1.377 10.882 -6.249 1.00 89.88 132 GLU A CA 1
ATOM 1008 C C . GLU A 1 132 ? 1.189 9.459 -6.789 1.00 89.88 132 GLU A C 1
ATOM 1010 O O . GLU A 1 132 ? 0.189 9.175 -7.451 1.00 89.88 132 GLU A O 1
ATOM 1015 N N . LEU A 1 133 ? 2.103 8.539 -6.460 1.00 91.44 133 LEU A N 1
ATOM 1016 C CA . LEU A 1 133 ? 1.949 7.118 -6.787 1.00 91.44 133 LEU A CA 1
ATOM 1017 C C . LEU A 1 133 ? 0.743 6.511 -6.069 1.00 91.44 133 LEU A C 1
ATOM 1019 O O . LEU A 1 133 ? -0.002 5.746 -6.676 1.00 91.44 133 LEU A O 1
ATOM 1023 N N . ILE A 1 134 ? 0.520 6.875 -4.804 1.00 93.50 134 ILE A N 1
ATOM 1024 C CA . ILE A 1 134 ? -0.657 6.433 -4.050 1.00 93.50 134 ILE A CA 1
ATOM 1025 C C . ILE A 1 134 ? -1.946 6.935 -4.704 1.00 93.50 134 ILE A C 1
ATOM 1027 O O . ILE A 1 134 ? -2.863 6.144 -4.900 1.00 93.50 134 ILE A O 1
ATOM 1031 N N . GLN A 1 135 ? -2.008 8.208 -5.099 1.00 92.31 135 GLN A N 1
ATOM 1032 C CA . GLN A 1 135 ? -3.183 8.769 -5.780 1.00 92.31 135 GLN A CA 1
ATOM 1033 C C . GLN A 1 135 ? -3.396 8.190 -7.186 1.00 92.31 135 GLN A C 1
ATOM 1035 O O . GLN A 1 135 ? -4.528 8.098 -7.649 1.00 92.31 135 GLN A O 1
ATOM 1040 N N . SER A 1 136 ? -2.322 7.772 -7.860 1.00 92.94 136 SER A N 1
ATOM 1041 C CA . SER A 1 136 ? -2.390 7.140 -9.185 1.00 92.94 136 SER A CA 1
ATOM 1042 C C . SER A 1 136 ? -2.829 5.672 -9.135 1.00 92.94 136 SER A C 1
ATOM 1044 O O . SER A 1 136 ? -3.099 5.079 -10.179 1.00 92.94 136 SER A O 1
ATOM 1046 N N . SER A 1 137 ? -2.869 5.063 -7.947 1.00 95.69 137 SER A N 1
ATOM 1047 C CA . SER A 1 137 ? -3.374 3.704 -7.764 1.00 95.69 137 SER A CA 1
ATOM 1048 C C . SER A 1 137 ? -4.898 3.674 -7.856 1.00 95.69 137 SER A C 1
ATOM 1050 O O . SER A 1 137 ? -5.587 4.472 -7.226 1.00 95.69 137 SER A O 1
ATOM 1052 N N . SER A 1 138 ? -5.444 2.686 -8.565 1.00 96.19 138 SER A N 1
ATOM 1053 C CA . SER A 1 138 ? -6.891 2.439 -8.588 1.00 96.19 138 SER A CA 1
ATOM 1054 C C . SER A 1 138 ? -7.427 1.734 -7.333 1.00 96.19 138 SER A C 1
ATOM 1056 O O . SER A 1 138 ? -8.637 1.558 -7.217 1.00 96.19 138 SER A O 1
ATOM 1058 N N . LEU A 1 139 ? -6.557 1.283 -6.420 1.00 95.56 139 LEU A N 1
ATOM 1059 C CA . LEU A 1 139 ? -6.929 0.468 -5.254 1.00 95.56 139 LEU A CA 1
ATOM 1060 C C . LEU A 1 139 ? -6.614 1.165 -3.928 1.00 95.56 139 LEU A C 1
ATOM 1062 O O . LEU A 1 139 ? -7.466 1.235 -3.042 1.00 95.56 139 LEU A O 1
ATOM 1066 N N . ILE A 1 140 ? -5.402 1.705 -3.788 1.00 95.44 140 ILE A N 1
ATOM 1067 C CA . ILE A 1 140 ? -4.884 2.188 -2.503 1.00 95.44 140 ILE A CA 1
ATOM 1068 C C . ILE A 1 140 ? -5.689 3.367 -1.934 1.00 95.44 140 ILE A C 1
ATOM 1070 O O . ILE A 1 140 ? -5.956 3.340 -0.731 1.00 95.44 140 ILE A O 1
ATOM 1074 N N . PRO A 1 141 ? -6.154 4.360 -2.723 1.00 95.44 141 PRO A N 1
ATOM 1075 C CA . PRO A 1 141 ? -7.002 5.424 -2.190 1.00 95.44 141 PRO A CA 1
ATOM 1076 C C . PRO A 1 141 ? -8.256 4.883 -1.494 1.00 95.44 141 PRO A C 1
ATOM 1078 O O . PRO A 1 141 ? -8.599 5.346 -0.410 1.00 95.44 141 PRO A O 1
ATOM 1081 N N . GLY A 1 142 ? -8.885 3.844 -2.056 1.00 96.25 142 GLY A N 1
ATOM 1082 C CA . GLY A 1 142 ? -10.043 3.186 -1.450 1.00 96.25 142 GLY A CA 1
ATOM 1083 C C . GLY A 1 142 ? -9.708 2.482 -0.133 1.00 96.25 142 GLY A C 1
ATOM 1084 O O . GLY A 1 142 ? -10.482 2.563 0.818 1.00 96.25 142 GLY A O 1
ATOM 1085 N N . MET A 1 143 ? -8.534 1.850 -0.043 1.00 95.94 143 MET A N 1
ATOM 1086 C CA . MET A 1 143 ? -8.051 1.224 1.197 1.00 95.94 143 MET A CA 1
ATOM 1087 C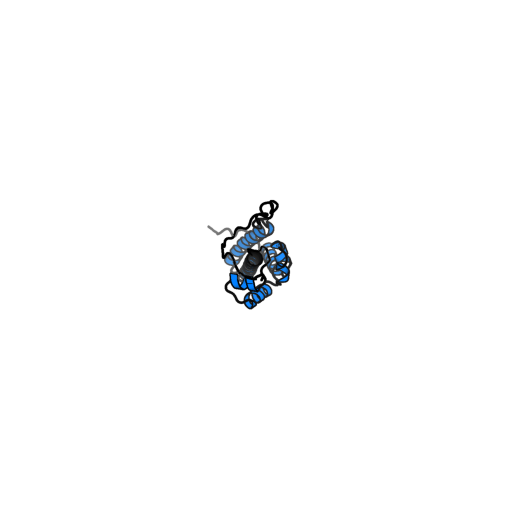 C . MET A 1 143 ? -7.805 2.272 2.288 1.00 95.94 143 MET A C 1
ATOM 1089 O O . MET A 1 143 ? -8.259 2.098 3.417 1.00 95.94 143 MET A O 1
ATOM 1093 N N . ILE A 1 144 ? -7.164 3.393 1.936 1.00 95.38 144 ILE A N 1
ATOM 1094 C CA . ILE A 1 144 ? -6.935 4.517 2.855 1.00 95.38 144 ILE A CA 1
ATOM 1095 C C . ILE A 1 144 ? -8.264 5.103 3.323 1.00 95.38 144 ILE A C 1
ATOM 1097 O O . ILE A 1 144 ? -8.448 5.322 4.516 1.00 95.38 144 ILE A O 1
ATOM 1101 N N . SER A 1 145 ? -9.208 5.338 2.409 1.00 95.44 145 SER A N 1
ATOM 1102 C CA . SER A 1 145 ? -10.544 5.821 2.764 1.00 95.44 145 SER A CA 1
ATOM 1103 C C . SER A 1 145 ? -11.275 4.849 3.689 1.00 95.44 145 SER A C 1
ATOM 1105 O O . SER A 1 145 ? -11.885 5.297 4.655 1.00 95.44 145 SER A O 1
ATOM 1107 N N . LYS A 1 146 ? -11.182 3.531 3.454 1.00 95.25 146 LYS A N 1
ATOM 1108 C CA . LYS A 1 146 ? -11.774 2.523 4.346 1.00 95.25 146 LYS A CA 1
ATOM 1109 C C . LYS A 1 146 ? -11.192 2.633 5.756 1.00 95.25 146 LYS A C 1
ATOM 1111 O O . LYS A 1 146 ? -11.957 2.709 6.710 1.00 95.25 146 LYS A O 1
ATOM 1116 N N . VAL A 1 147 ? -9.867 2.691 5.889 1.00 94.19 147 VAL A N 1
ATOM 1117 C CA . VAL A 1 147 ? -9.208 2.800 7.201 1.00 94.19 147 VAL A CA 1
ATOM 1118 C C . VAL A 1 147 ? -9.525 4.130 7.885 1.00 94.19 147 VAL A C 1
ATOM 1120 O O . VAL A 1 147 ? -9.846 4.129 9.065 1.00 94.19 147 VAL A O 1
ATOM 1123 N N . LYS A 1 148 ? -9.542 5.253 7.159 1.00 93.75 148 LYS A N 1
ATOM 1124 C CA . LYS A 1 148 ? -9.967 6.550 7.714 1.00 93.75 148 LYS A CA 1
ATOM 1125 C C . LYS A 1 148 ? -11.396 6.510 8.249 1.00 93.75 148 LYS A C 1
ATOM 1127 O O . LYS A 1 148 ? -11.633 6.930 9.375 1.00 93.75 148 LYS A O 1
ATOM 1132 N N . ASN A 1 149 ? -12.322 5.926 7.492 1.00 94.31 149 ASN A N 1
ATOM 1133 C CA . ASN A 1 149 ? -13.695 5.746 7.955 1.00 94.31 149 ASN A CA 1
ATOM 1134 C C . ASN A 1 149 ? -13.753 4.855 9.204 1.00 94.31 149 ASN A C 1
ATOM 1136 O O . ASN A 1 149 ? -14.519 5.142 10.119 1.00 94.31 149 ASN A O 1
ATOM 1140 N N . LEU A 1 150 ? -12.944 3.791 9.273 1.00 93.12 150 LEU A N 1
ATOM 1141 C CA . LEU A 1 150 ? -12.846 2.960 10.475 1.00 93.12 150 LEU A CA 1
ATOM 1142 C C . LEU A 1 150 ? -12.314 3.760 11.665 1.00 93.12 150 LEU A C 1
ATOM 1144 O O . LEU A 1 150 ? -12.903 3.665 12.730 1.00 93.12 150 LEU A O 1
ATOM 1148 N N . ILE A 1 151 ? -11.281 4.589 11.491 1.00 90.00 151 ILE A N 1
ATOM 1149 C CA . ILE A 1 151 ? -10.746 5.466 12.548 1.00 90.00 151 ILE A CA 1
ATOM 1150 C C . ILE A 1 151 ? -11.833 6.419 13.075 1.00 90.00 151 ILE A C 1
ATOM 1152 O O . ILE A 1 151 ? -11.973 6.590 14.285 1.00 90.00 151 ILE A O 1
ATOM 1156 N N . GLU A 1 152 ? -12.619 7.023 12.181 1.00 88.44 152 GLU A N 1
ATOM 1157 C CA . GLU A 1 152 ? -13.685 7.970 12.539 1.00 88.44 152 GLU A CA 1
ATOM 1158 C C . GLU A 1 152 ? -14.881 7.300 13.229 1.00 88.44 152 GLU A C 1
ATOM 1160 O O . GLU A 1 152 ? -15.514 7.890 14.105 1.00 88.44 152 GLU A O 1
ATOM 1165 N N . THR A 1 153 ? -15.212 6.074 12.818 1.00 86.38 153 THR A N 1
ATOM 1166 C CA . THR A 1 153 ? -16.411 5.356 13.279 1.00 86.38 15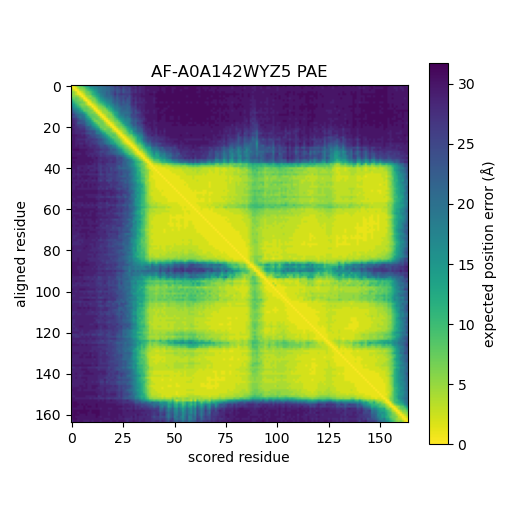3 THR A CA 1
ATOM 1167 C C . THR A 1 153 ? -16.138 4.386 14.415 1.00 86.38 153 THR A C 1
ATOM 1169 O O . THR A 1 153 ? -17.080 3.997 15.111 1.00 86.38 153 THR A O 1
ATOM 1172 N N . TYR A 1 154 ? -14.876 4.012 14.647 1.00 81.12 154 TYR A N 1
ATOM 1173 C CA . TYR A 1 154 ? -14.515 3.216 15.804 1.00 81.12 154 TYR A CA 1
ATOM 1174 C C . TYR A 1 154 ? -14.901 4.002 17.047 1.00 81.12 154 TYR A C 1
ATOM 1176 O O . TYR A 1 154 ? -14.410 5.119 17.231 1.00 81.12 154 TYR A O 1
ATOM 1184 N N . PRO A 1 155 ? -15.774 3.463 17.918 1.00 64.75 155 PRO A N 1
ATOM 1185 C CA . PRO A 1 155 ? -16.167 4.196 19.100 1.00 64.75 155 PRO A CA 1
ATOM 1186 C C . PRO A 1 155 ? -14.908 4.431 19.925 1.00 64.75 155 PRO A C 1
ATOM 1188 O O . PRO A 1 155 ? -14.341 3.477 20.468 1.00 64.75 155 PRO A O 1
ATOM 1191 N N . GLN A 1 156 ? -14.472 5.693 19.964 1.00 59.50 156 GLN A N 1
ATOM 1192 C CA . GLN A 1 156 ? -13.448 6.214 20.859 1.00 59.50 156 GLN A CA 1
ATOM 1193 C C . GLN A 1 156 ? -13.878 5.772 22.249 1.00 59.50 156 GLN A C 1
ATOM 1195 O O . GLN A 1 156 ? -14.886 6.254 22.771 1.00 59.50 156 GLN A O 1
ATOM 1200 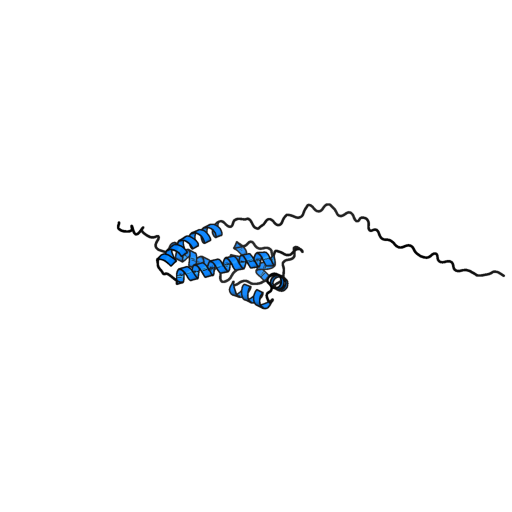N N . GLY A 1 157 ? -13.229 4.736 22.778 1.00 50.53 157 GLY A N 1
ATOM 1201 C CA . GLY A 1 157 ? -13.716 4.060 23.965 1.00 50.53 157 GLY A CA 1
ATOM 1202 C C . GLY A 1 157 ? -13.909 5.070 25.088 1.00 50.53 157 GLY A C 1
ATOM 1203 O O . GLY A 1 157 ? -12.943 5.633 25.598 1.00 50.53 157 GLY A O 1
ATOM 1204 N N . THR A 1 158 ? -15.154 5.251 25.534 1.00 45.41 158 THR A N 1
ATOM 1205 C CA . THR A 1 158 ? -15.410 5.526 26.942 1.00 45.41 158 THR A CA 1
ATOM 1206 C C . THR A 1 158 ? -14.610 4.497 27.714 1.00 45.41 158 THR A C 1
ATOM 1208 O O . THR A 1 158 ? -14.911 3.306 27.650 1.00 45.41 158 THR A O 1
ATOM 1211 N N . SER A 1 159 ? -13.552 4.977 28.361 1.00 40.84 159 SER A N 1
ATOM 1212 C CA . SER A 1 159 ? -12.698 4.233 29.268 1.00 40.84 159 SER A CA 1
ATOM 1213 C C . SER A 1 159 ? -13.573 3.33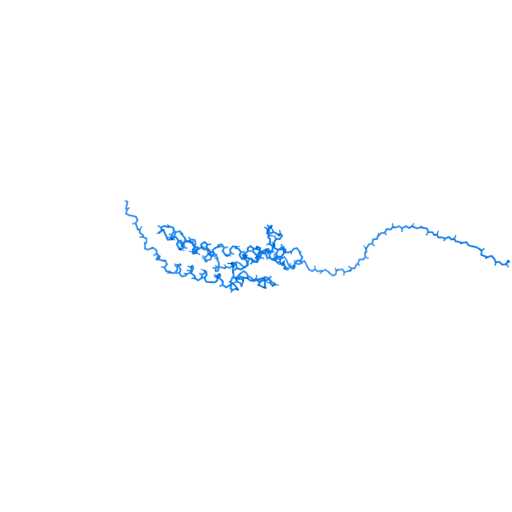4 30.141 1.00 40.84 159 SER A C 1
ATOM 1215 O O . SER A 1 159 ? -14.245 3.806 31.064 1.00 40.84 159 SER A O 1
ATOM 1217 N N . VAL A 1 160 ? -13.621 2.039 29.819 1.00 43.31 160 VAL A N 1
ATOM 1218 C CA . VAL A 1 160 ? -14.202 1.041 30.708 1.00 43.31 160 VAL A CA 1
ATOM 1219 C C . VAL A 1 160 ? -13.228 0.970 31.870 1.00 43.31 160 VAL A C 1
ATOM 1221 O O . VAL A 1 160 ? -12.216 0.272 31.826 1.00 43.31 160 VAL A O 1
ATOM 1224 N N . ARG A 1 161 ? -13.497 1.782 32.898 1.00 43.44 161 ARG A N 1
ATOM 1225 C CA . ARG A 1 161 ? -12.860 1.659 34.204 1.00 43.44 161 ARG A CA 1
ATOM 1226 C C . ARG A 1 161 ? -13.011 0.199 34.614 1.00 43.44 161 ARG A C 1
ATOM 1228 O O . ARG A 1 161 ? -14.127 -0.242 34.883 1.00 43.44 161 ARG A O 1
ATOM 1235 N N . LYS A 1 162 ? -11.902 -0.543 34.653 1.00 39.50 162 LYS A N 1
ATOM 1236 C CA . LYS A 1 162 ? -11.855 -1.834 35.342 1.00 39.50 162 LYS A CA 1
ATOM 1237 C C . LYS A 1 162 ? -12.430 -1.620 36.751 1.00 39.50 162 LYS A C 1
ATOM 1239 O O . LYS A 1 162 ? -11.941 -0.725 37.451 1.00 39.50 162 LYS A O 1
ATOM 1244 N N . PRO A 1 163 ? -13.475 -2.354 37.173 1.00 53.19 163 PRO A N 1
ATOM 1245 C CA . PRO A 1 163 ? -13.814 -2.396 38.583 1.00 53.19 163 PRO A CA 1
ATOM 1246 C C . PRO A 1 163 ? -12.636 -3.023 39.343 1.00 53.19 163 PRO A C 1
ATOM 1248 O O . PRO A 1 163 ? -11.960 -3.906 38.816 1.00 53.19 163 PRO A O 1
ATOM 1251 N N . ARG A 1 164 ? -12.390 -2.442 40.520 1.00 51.78 164 ARG A N 1
ATOM 1252 C CA . ARG A 1 164 ? -11.244 -2.608 41.427 1.00 51.78 164 ARG A CA 1
ATOM 1253 C C . ARG A 1 164 ? -10.681 -4.017 41.559 1.00 51.78 164 ARG A C 1
ATOM 1255 O O . ARG A 1 164 ? -11.491 -4.951 41.728 1.00 51.78 164 ARG A O 1
#

Radius of gyration: 29.99 Å; Cα contacts (8 Å, |Δi|>4): 108; chains: 1; bounding box: 89×34×107 Å

Solvent-accessible surface area (backbone atoms only — not comparable to full-atom values): 10271 Å² total; per-residue (Å²): 139,85,83,86,88,82,91,80,84,84,79,86,86,86,80,88,80,94,81,80,82,84,71,71,85,70,69,81,72,76,71,80,67,71,90,68,73,75,54,65,70,56,56,51,50,51,54,52,47,50,58,45,37,56,55,21,61,79,69,67,38,61,69,59,39,51,47,46,52,54,38,53,51,49,55,52,51,51,52,50,49,53,48,48,30,62,68,34,94,83,77,50,63,41,54,59,62,55,39,9,62,77,67,76,47,51,48,66,56,46,51,52,52,30,53,78,46,35,41,57,75,74,67,57,72,50,98,64,56,71,69,57,54,43,67,63,19,80,42,49,52,61,37,51,51,52,46,53,50,47,60,74,64,48,76,78,70,75,78,77,72,75,79,130

Secondary structure (DSSP, 8-state):
--------PPP----------------------------HHHHHHHHHHHHHHHHHHHHT-HHHHHHHHHHHHHHHHHHHHHHHHH--TTSSPPPHHHHHHHTT--HHHHHHHHHHTT--GGGGSS---HHHHHHH-SSHHHHHHHHHHHHHHS----------

Nearest PDB structures (foldseek):
  6ido-assembly1_A  TM=4.223E-01  e=1.576E+00  Escherichia coli
  6cuu-assembly1_F  TM=4.923E-01  e=9.910E+00  Thermus thermophilus HB27
  5cwf-assembly4_D  TM=3.757E-01  e=8.031E+00  synthetic construct
  8d5v-assembly2_D  TM=3.234E-01  e=8.031E+00  Mycobacterium tuberculosis H37Rv

Foldseek 3Di:
DDDDDDDDDDDDDDDDDDDDPDPDPDDDPPDPPPLPPPPVVVVVLLVLLVVLLVVCVVVVPVVSVVLSVLLVVLLVLLVLQLCQQQVDPVRAGDQLVSSCVVVVHDSVVSVVSCVSQQHDSVQSRDNDDSVSRQVNHPPNVVSSVVNVVSSVPVPPDPPPPDDD

Sequence (164 aa):
MDDEPGTRTPAADRLSTMESDDAALAEPPATFAPSAAAEPWLDTLLTDSQALEDMAIDRGDVEAVESIHAMVIALLQVRQLQNYFHRSPSRSIQGPGGVAEQLNLTRNAVYKRLEALGLEVKHFRVPMHFGELIQSSSLIPGMISKVKNLIETYPQGTSVRKPR